Protein AF-A0A7C3UZL0-F1 (afdb_monomer)

Sequence (90 aa):
MGFVPIKDVIRGVVSSLGVDIDELELRRCLEEVMGEFRGRVRIRGIKEGTLFLDVESPVFASEVRLRKEEILAEMERRIGRRMVKEILCI

Radius of gyration: 14.74 Å; Cα contacts (8 Å, |Δi|>4): 93; chains: 1; bounding box: 49×30×26 Å

Foldseek 3Di:
DDDDPVVVVCCVVCVVVVHHPLNVVLQVLCCVVVPVCVPQWDFPDADPQETEIEGNDVVVVVVCVVCVVVSVVSSCVRSHPDNHPYYDYD

Nearest PDB structures (foldseek):
  7ykm-assembly1_A  TM=8.087E-01  e=2.714E-03  Deinococcus radiodurans
  8a3v-assembly1_C  TM=7.042E-01  e=6.023E-03  Vibrio cholerae
  2z51-assembly1_A-2  TM=6.022E-01  e=6.586E-02  unclassified
  4tps-assembly1_B  TM=7.214E-01  e=3.467E-01  Bacillus subtilis subsp. subtilis str. 168
  2d27-assembly1_A  TM=3.922E-01  e=2.085E+00  Xanthomonas campestris

pLDDT: mean 71.57, std 9.81, range [40.5, 84.62]

Solvent-accessible surface area (backbone atoms only — not comparable to full-atom values): 5324 Å² total; per-residue (Å²): 138,83,85,74,59,66,69,59,54,49,49,54,52,36,52,72,71,74,40,54,68,69,56,54,53,48,50,54,52,49,47,61,76,48,49,91,46,63,85,49,54,42,81,76,48,74,55,99,27,31,34,35,31,41,43,82,42,74,68,56,45,49,51,50,58,74,43,38,67,60,51,44,51,53,47,31,70,75,78,38,89,73,67,62,80,43,81,45,73,89

Structure (mmCIF, N/CA/C/O backbone):
data_AF-A0A7C3UZL0-F1
#
_entry.id   AF-A0A7C3UZL0-F1
#
loop_
_atom_site.group_PDB
_atom_site.id
_atom_site.type_symbol
_atom_site.label_atom_id
_atom_site.label_alt_id
_atom_site.label_comp_id
_atom_site.label_asym_id
_atom_site.label_entity_id
_atom_site.label_seq_id
_atom_site.pdbx_PDB_ins_code
_atom_site.Cartn_x
_atom_site.Cartn_y
_atom_site.Cartn_z
_atom_site.occupancy
_atom_site.B_iso_or_equiv
_atom_site.auth_seq_id
_atom_site.auth_comp_id
_atom_site.auth_asym_id
_atom_site.auth_atom_id
_atom_site.pdbx_PDB_model_num
ATOM 1 N N . MET A 1 1 ? -36.156 21.619 0.642 1.00 40.50 1 MET A N 1
ATOM 2 C CA . MET A 1 1 ? -35.053 21.013 -0.135 1.00 40.50 1 MET A CA 1
ATOM 3 C C . MET A 1 1 ? -33.877 20.833 0.806 1.00 40.50 1 MET A C 1
ATOM 5 O O . MET A 1 1 ? -33.314 21.826 1.240 1.00 40.50 1 MET A O 1
ATOM 9 N N . GLY A 1 2 ? -33.606 19.600 1.235 1.00 57.34 2 GLY A N 1
ATOM 10 C CA . GLY A 1 2 ? -32.477 19.307 2.120 1.00 57.34 2 GLY A CA 1
ATOM 11 C C . GLY A 1 2 ? -31.194 19.197 1.304 1.00 57.34 2 GLY A C 1
ATOM 12 O O . GLY A 1 2 ? -31.171 18.483 0.305 1.00 57.34 2 GLY A O 1
ATOM 13 N N . PHE A 1 3 ? -30.150 19.916 1.704 1.00 55.38 3 PHE A N 1
ATOM 14 C CA . PHE A 1 3 ? -28.825 19.772 1.112 1.00 55.38 3 PHE A CA 1
ATOM 15 C C . PHE A 1 3 ? -28.198 18.486 1.647 1.00 55.38 3 PHE A C 1
ATOM 17 O O . PHE A 1 3 ? -27.986 18.352 2.852 1.00 55.38 3 PHE A O 1
ATOM 24 N N . VAL A 1 4 ? -27.931 17.531 0.760 1.00 60.34 4 VAL A N 1
ATOM 25 C CA . VAL A 1 4 ? -27.196 16.316 1.119 1.00 60.34 4 VAL A CA 1
ATOM 26 C C . VAL A 1 4 ? -25.706 16.656 1.079 1.00 60.34 4 VAL A C 1
ATOM 28 O O . VAL A 1 4 ? -25.242 17.187 0.065 1.00 60.34 4 VAL A O 1
ATOM 31 N N . PRO A 1 5 ? -24.939 16.397 2.149 1.00 61.16 5 PRO A N 1
ATOM 32 C CA . PRO A 1 5 ? -23.504 16.624 2.135 1.00 61.16 5 PRO A CA 1
ATOM 33 C C . PRO A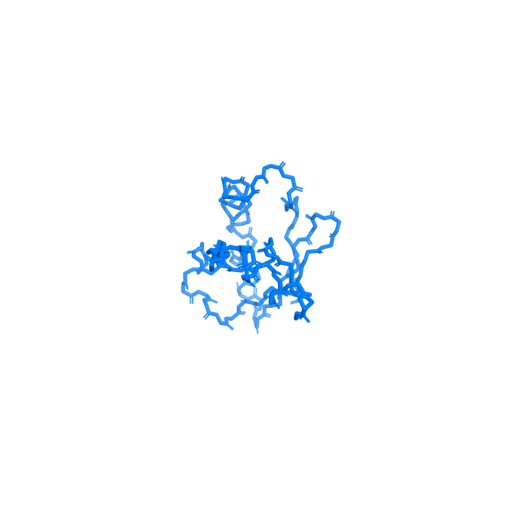 1 5 ? -22.857 15.816 1.010 1.00 61.16 5 PRO A C 1
ATOM 35 O O . PRO A 1 5 ? -23.122 14.625 0.855 1.00 61.16 5 PRO A O 1
ATOM 38 N N . ILE A 1 6 ? -21.967 16.447 0.242 1.00 65.75 6 ILE A N 1
ATOM 39 C CA . ILE A 1 6 ? -21.345 15.804 -0.925 1.00 65.75 6 ILE A CA 1
ATOM 40 C C . ILE A 1 6 ? -20.599 14.514 -0.542 1.00 65.75 6 ILE A C 1
ATOM 42 O O . ILE A 1 6 ? -20.576 13.557 -1.307 1.00 65.75 6 ILE A O 1
ATOM 46 N N . LYS A 1 7 ? -20.071 14.455 0.689 1.00 52.72 7 LYS A N 1
ATOM 47 C CA . LYS A 1 7 ? -19.427 13.271 1.273 1.00 52.72 7 LYS A CA 1
ATOM 48 C C . LYS A 1 7 ? -20.355 12.053 1.352 1.00 52.72 7 LYS A C 1
ATOM 50 O O . LYS A 1 7 ? -19.896 10.934 1.160 1.00 52.72 7 LYS A O 1
ATOM 55 N N . ASP A 1 8 ? -21.644 12.263 1.611 1.00 60.97 8 ASP A N 1
ATOM 56 C CA . ASP A 1 8 ? -22.630 11.189 1.746 1.00 60.97 8 ASP A CA 1
ATOM 57 C C . ASP A 1 8 ? -23.057 10.678 0.364 1.00 60.97 8 ASP A C 1
ATOM 59 O O . ASP A 1 8 ? -23.246 9.478 0.174 1.00 60.97 8 ASP A O 1
ATOM 63 N N . VAL A 1 9 ? -23.086 11.568 -0.635 1.00 67.88 9 VAL A N 1
ATOM 64 C CA . VAL A 1 9 ? -23.288 11.198 -2.044 1.00 67.88 9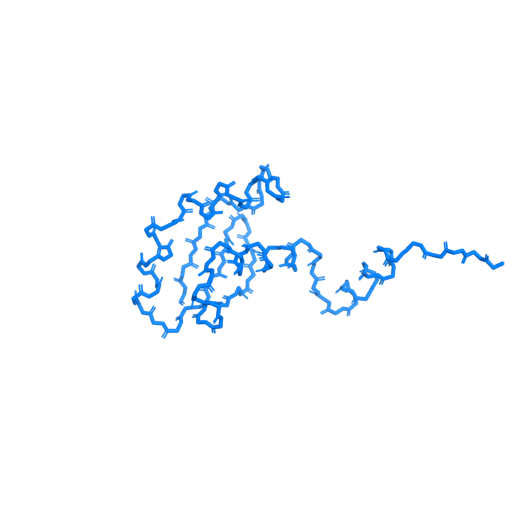 VAL A CA 1
ATOM 65 C C . VAL A 1 9 ? -22.102 10.382 -2.560 1.00 67.88 9 VAL A C 1
ATOM 67 O O . VAL A 1 9 ? -22.291 9.323 -3.155 1.00 67.88 9 VAL A O 1
ATOM 70 N N . ILE A 1 10 ? -20.875 10.830 -2.281 1.00 61.72 10 ILE A N 1
ATOM 71 C CA . ILE A 1 10 ? -19.650 10.133 -2.688 1.00 61.72 10 ILE A CA 1
ATOM 72 C C . ILE A 1 10 ? -19.554 8.769 -1.994 1.00 61.72 10 ILE A C 1
ATOM 74 O O . ILE A 1 10 ? -19.306 7.782 -2.678 1.00 61.72 10 ILE A O 1
ATOM 78 N N . ARG A 1 11 ? -19.842 8.669 -0.685 1.00 58.00 11 ARG A N 1
ATOM 79 C CA . ARG A 1 11 ? -19.938 7.375 0.024 1.00 58.00 11 ARG A CA 1
ATOM 80 C C . ARG A 1 11 ? -20.929 6.429 -0.630 1.00 58.00 11 ARG A C 1
ATOM 82 O O . ARG A 1 11 ? -20.590 5.271 -0.846 1.00 58.00 11 ARG A O 1
ATOM 89 N N . GLY A 1 12 ? -22.126 6.914 -0.953 1.00 58.91 12 GLY A N 1
ATOM 90 C CA . GLY A 1 12 ? -23.156 6.102 -1.595 1.00 58.91 12 GLY A CA 1
ATOM 91 C C . GLY A 1 12 ? -22.710 5.549 -2.949 1.00 58.91 12 GLY A C 1
ATOM 92 O O . GLY A 1 12 ? -22.899 4.366 -3.221 1.00 58.91 12 GLY A O 1
ATOM 93 N N . VAL A 1 13 ? -22.069 6.377 -3.777 1.00 61.66 13 VAL A N 1
ATOM 94 C CA . VAL A 1 13 ? -21.588 5.981 -5.112 1.00 61.66 13 VAL A CA 1
ATOM 95 C C . VAL A 1 13 ? -20.392 5.032 -5.024 1.00 61.66 13 VAL A C 1
ATOM 97 O O . VAL A 1 13 ? -20.373 4.013 -5.706 1.00 61.66 13 VAL A O 1
ATOM 100 N N . VAL A 1 14 ? -19.421 5.333 -4.161 1.00 59.75 14 VAL A N 1
ATOM 101 C CA . VAL A 1 14 ? -18.195 4.541 -3.975 1.00 59.75 14 VAL A CA 1
ATOM 102 C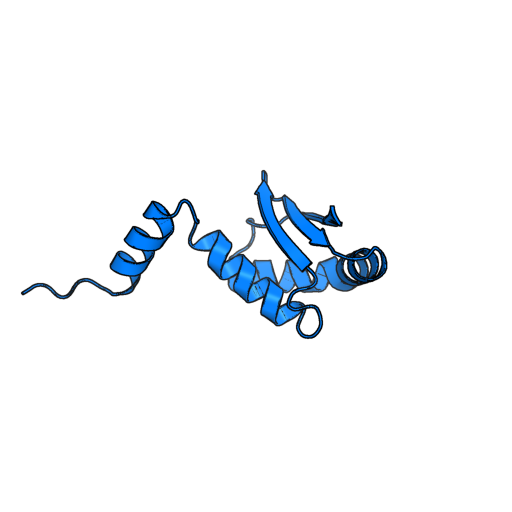 C . VAL A 1 14 ? -18.537 3.155 -3.417 1.00 59.75 14 VAL A C 1
ATOM 104 O O . VAL A 1 14 ? -18.151 2.145 -4.002 1.00 59.75 14 VAL A O 1
ATOM 107 N N . SER A 1 15 ? -19.409 3.099 -2.406 1.00 54.12 15 SER A N 1
ATOM 108 C CA . SER A 1 15 ? -19.901 1.840 -1.837 1.00 54.12 15 SER A CA 1
ATOM 109 C C . SER A 1 15 ? -20.749 1.031 -2.834 1.00 54.12 15 SER A C 1
ATOM 111 O O . SER A 1 15 ? -20.629 -0.191 -2.888 1.00 54.12 15 SER A O 1
ATOM 113 N N . SER A 1 16 ? -21.534 1.690 -3.699 1.00 56.44 16 SER A N 1
ATOM 114 C CA . SER A 1 16 ? -22.293 1.016 -4.774 1.00 56.44 16 SER A CA 1
ATOM 115 C C . SER A 1 16 ? -21.406 0.453 -5.892 1.00 56.44 16 SER A C 1
ATOM 117 O O . SER A 1 16 ? -21.828 -0.452 -6.607 1.00 56.44 16 SER A O 1
ATOM 119 N N . LEU A 1 17 ? -20.182 0.966 -6.043 1.00 57.69 17 LEU A N 1
ATOM 120 C CA . LEU A 1 17 ? -19.168 0.450 -6.970 1.00 57.69 17 LEU A CA 1
ATOM 121 C C . LEU A 1 17 ? -18.318 -0.673 -6.351 1.00 57.69 17 LEU A C 1
ATOM 123 O O . LEU A 1 17 ? -17.431 -1.197 -7.020 1.00 57.69 17 LEU A O 1
ATOM 127 N N . GLY A 1 18 ? -18.579 -1.049 -5.092 1.00 55.09 18 GLY A N 1
ATOM 128 C CA . GLY A 1 18 ? -17.792 -2.043 -4.358 1.00 55.09 18 GLY A CA 1
ATOM 129 C C . GLY A 1 18 ? -16.395 -1.555 -3.970 1.00 55.09 18 GLY A C 1
ATOM 130 O O . GLY A 1 18 ? -15.556 -2.364 -3.589 1.00 55.09 18 GLY A O 1
ATOM 131 N N . VAL A 1 19 ? -16.146 -0.249 -4.078 1.00 56.44 19 VAL A N 1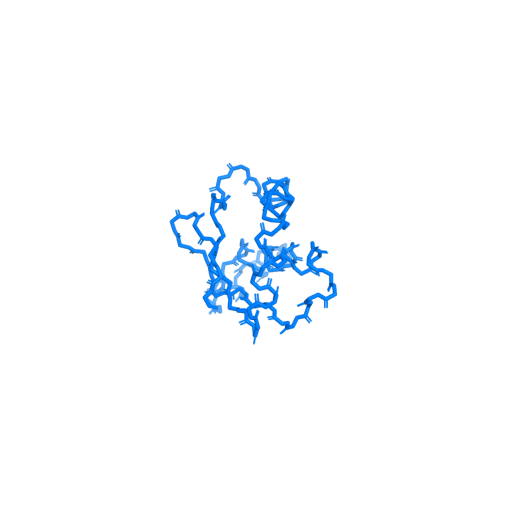
ATOM 132 C CA . VAL A 1 19 ? -14.886 0.384 -3.696 1.00 56.44 19 VAL A CA 1
ATOM 133 C C . VAL A 1 19 ? -15.082 0.960 -2.301 1.00 56.44 19 VAL A C 1
ATOM 135 O O . VAL A 1 19 ? -16.070 1.647 -2.044 1.00 56.44 19 VAL A O 1
ATOM 138 N N . ASP A 1 20 ? -14.177 0.665 -1.377 1.00 62.59 20 ASP A N 1
ATOM 139 C CA . ASP A 1 20 ? -14.198 1.298 -0.062 1.00 62.59 20 ASP A CA 1
ATOM 140 C C . ASP A 1 20 ? -13.543 2.690 -0.154 1.00 62.59 20 ASP A C 1
ATOM 142 O O . ASP A 1 20 ? -12.570 2.876 -0.890 1.00 62.59 20 ASP A O 1
ATOM 146 N N . ILE A 1 21 ? -14.080 3.698 0.546 1.00 60.78 21 ILE A N 1
ATOM 147 C CA . ILE A 1 21 ? -13.483 5.04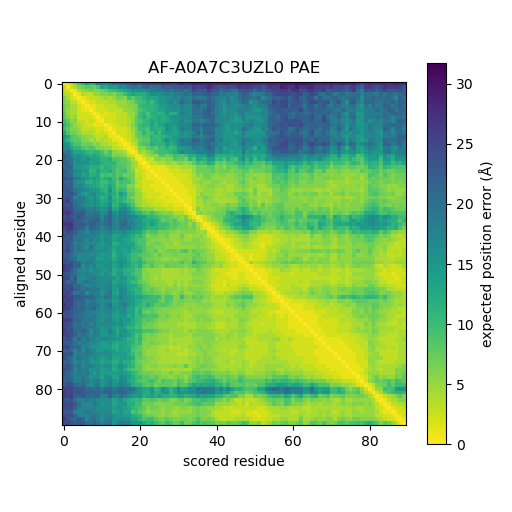8 0.541 1.00 60.78 21 ILE A CA 1
ATOM 148 C C . ILE A 1 21 ? -12.043 4.996 1.037 1.00 60.78 21 ILE A C 1
ATOM 150 O O . ILE A 1 21 ? -11.188 5.697 0.487 1.00 60.78 21 ILE A O 1
ATOM 154 N N . ASP A 1 22 ? -11.776 4.131 2.011 1.00 65.50 22 ASP A N 1
ATOM 155 C CA . ASP A 1 22 ? -10.443 3.939 2.545 1.00 65.50 22 ASP A CA 1
ATOM 156 C C . ASP A 1 22 ? -9.480 3.420 1.462 1.00 65.50 22 ASP A C 1
ATOM 158 O O . ASP A 1 22 ? -8.323 3.830 1.427 1.00 65.50 22 ASP A O 1
ATOM 162 N N . GLU A 1 23 ? -9.949 2.602 0.508 1.00 63.84 23 GLU A N 1
ATOM 163 C CA . GLU A 1 23 ? -9.144 2.101 -0.620 1.00 63.84 23 GLU A CA 1
ATOM 164 C C . GLU A 1 23 ? -8.804 3.208 -1.632 1.00 63.84 23 GLU A C 1
ATOM 166 O O . GLU A 1 23 ? -7.693 3.264 -2.171 1.00 63.84 23 GLU A O 1
ATOM 171 N N . LEU A 1 24 ? -9.740 4.129 -1.868 1.00 68.94 24 LEU A N 1
ATOM 172 C CA . LEU A 1 24 ? -9.551 5.243 -2.794 1.00 68.94 24 LEU A CA 1
ATOM 173 C C . LEU A 1 24 ? -8.572 6.287 -2.232 1.00 68.94 24 LEU A C 1
ATOM 175 O O . LEU A 1 24 ? -7.709 6.788 -2.961 1.00 68.94 24 LEU A O 1
ATOM 179 N N . GLU A 1 25 ? -8.668 6.584 -0.933 1.00 72.00 25 GLU A N 1
ATOM 180 C CA . GLU A 1 25 ? -7.693 7.427 -0.229 1.00 72.00 25 GLU A CA 1
ATOM 181 C C . GLU A 1 25 ? -6.316 6.764 -0.176 1.00 72.00 25 GLU A C 1
ATOM 183 O O . GLU A 1 25 ? -5.302 7.426 -0.415 1.00 72.00 25 GLU A O 1
ATOM 188 N N . LEU A 1 26 ? -6.272 5.445 0.029 1.00 71.06 26 LEU A N 1
ATOM 189 C CA . LEU A 1 26 ? -5.045 4.659 -0.050 1.00 71.06 26 LEU A CA 1
ATOM 190 C C . LEU A 1 26 ? -4.360 4.782 -1.400 1.00 71.06 26 LEU A C 1
ATOM 192 O O . LEU A 1 26 ? -3.153 5.013 -1.469 1.00 71.06 26 LEU A O 1
ATOM 196 N N . ARG A 1 27 ? -5.135 4.641 -2.476 1.00 71.94 27 ARG A N 1
ATOM 197 C CA . ARG A 1 27 ? -4.639 4.767 -3.842 1.00 71.94 27 ARG A CA 1
ATOM 198 C C . ARG A 1 27 ? -4.041 6.133 -4.085 1.00 71.94 27 ARG A C 1
ATOM 200 O O . ARG A 1 27 ? -2.914 6.226 -4.562 1.00 71.94 27 ARG A O 1
ATOM 207 N N . ARG A 1 28 ? -4.752 7.181 -3.685 1.00 74.81 28 ARG A N 1
ATOM 208 C CA . ARG A 1 28 ? -4.274 8.550 -3.834 1.00 74.81 28 ARG A CA 1
ATOM 209 C C . ARG A 1 28 ? -3.001 8.806 -3.021 1.00 74.81 28 ARG A C 1
ATOM 211 O O . ARG A 1 28 ? -2.056 9.383 -3.551 1.00 74.81 28 ARG A O 1
ATOM 218 N N . CYS A 1 29 ? -2.944 8.322 -1.780 1.00 75.31 29 CYS A N 1
ATOM 219 C CA . CYS A 1 29 ? -1.761 8.405 -0.926 1.00 75.31 29 CYS A CA 1
ATOM 220 C C . CYS A 1 29 ? -0.558 7.698 -1.562 1.00 75.31 29 CYS A C 1
ATOM 222 O O . CYS A 1 29 ? 0.526 8.274 -1.649 1.00 75.31 29 CYS A O 1
ATOM 224 N N . LEU A 1 30 ? -0.749 6.470 -2.045 1.00 73.50 30 LEU A N 1
ATOM 225 C CA . LEU A 1 30 ? 0.311 5.703 -2.685 1.00 73.50 30 LEU A CA 1
ATOM 226 C C . LEU A 1 30 ? 0.803 6.401 -3.959 1.00 73.50 30 LEU A C 1
ATOM 228 O O . LEU A 1 30 ? 2.005 6.529 -4.161 1.00 73.50 30 LEU A O 1
ATOM 232 N N . GLU A 1 31 ? -0.110 6.915 -4.786 1.00 74.69 31 GLU A N 1
ATOM 233 C CA . GLU A 1 31 ? 0.226 7.675 -5.994 1.00 74.69 31 GLU A CA 1
ATOM 234 C C . GLU A 1 31 ? 0.976 8.983 -5.701 1.00 74.69 31 GLU A C 1
ATOM 236 O O . GLU A 1 31 ? 1.720 9.461 -6.556 1.00 74.69 31 GLU A O 1
ATOM 241 N N . GLU A 1 32 ? 0.778 9.598 -4.536 1.00 75.00 32 GLU A N 1
ATOM 242 C CA . GLU A 1 32 ? 1.543 10.771 -4.102 1.00 75.00 32 GLU A CA 1
ATOM 243 C C . GLU A 1 32 ? 2.946 10.395 -3.614 1.00 75.00 32 GLU A C 1
ATOM 245 O O . GLU A 1 32 ? 3.913 11.028 -4.029 1.00 75.00 32 GLU A O 1
ATOM 250 N N . VAL A 1 33 ? 3.079 9.346 -2.795 1.00 73.50 33 VAL A N 1
ATOM 251 C CA . VAL A 1 33 ? 4.388 8.893 -2.281 1.00 73.50 33 VAL A CA 1
ATOM 252 C C . VAL A 1 33 ? 5.266 8.344 -3.404 1.00 73.50 33 VAL A C 1
ATOM 254 O O . VAL A 1 33 ? 6.472 8.594 -3.460 1.00 73.50 33 VAL A O 1
ATOM 257 N N . MET A 1 34 ? 4.654 7.605 -4.325 1.00 71.56 34 MET A N 1
ATOM 258 C CA . MET A 1 34 ? 5.350 6.912 -5.403 1.00 71.56 34 MET A CA 1
ATOM 259 C C . MET A 1 34 ? 5.667 7.821 -6.590 1.00 71.56 34 MET A C 1
ATOM 261 O O . MET A 1 34 ? 6.482 7.433 -7.418 1.00 71.56 34 MET A O 1
ATOM 265 N N . GLY A 1 35 ? 5.062 9.011 -6.681 1.00 71.81 35 GLY A N 1
ATOM 266 C CA . GLY A 1 35 ? 5.398 10.042 -7.668 1.00 71.81 35 GLY A CA 1
ATOM 267 C C . GLY A 1 35 ? 5.582 9.509 -9.096 1.00 71.81 35 GLY A C 1
ATOM 268 O O . GLY A 1 35 ? 4.611 9.236 -9.800 1.00 71.81 35 GLY A O 1
ATOM 269 N N . GLU A 1 36 ? 6.841 9.358 -9.514 1.00 63.97 36 GLU A N 1
ATOM 270 C CA . GLU A 1 36 ? 7.278 8.915 -10.849 1.00 63.97 36 GLU A CA 1
ATOM 271 C C . GLU A 1 36 ? 6.867 7.476 -11.223 1.00 63.97 36 GLU A C 1
ATOM 273 O O . GLU A 1 36 ? 6.856 7.131 -12.404 1.00 63.97 36 GLU A O 1
ATOM 278 N N . PHE A 1 37 ? 6.463 6.642 -10.259 1.00 64.31 37 PHE A N 1
ATOM 279 C CA . PHE A 1 37 ? 5.974 5.277 -10.522 1.00 64.31 37 PHE A CA 1
ATOM 280 C C . PHE A 1 37 ? 4.469 5.201 -10.805 1.00 64.31 37 PHE A C 1
ATOM 282 O O . PHE A 1 37 ? 3.922 4.101 -10.949 1.00 64.31 37 PHE A O 1
ATOM 289 N N . ARG A 1 38 ? 3.783 6.349 -10.896 1.00 63.56 38 ARG A N 1
ATOM 290 C CA . ARG A 1 38 ? 2.362 6.423 -11.262 1.00 63.56 38 ARG A CA 1
ATOM 291 C C . ARG A 1 38 ? 2.090 5.629 -12.542 1.00 63.56 38 ARG A C 1
ATOM 293 O O . ARG A 1 38 ? 2.662 5.893 -13.594 1.00 63.56 38 ARG A O 1
ATOM 300 N N . GLY A 1 39 ? 1.208 4.639 -12.431 1.00 64.38 39 GLY A N 1
ATOM 301 C CA . GLY A 1 39 ? 0.801 3.758 -13.530 1.00 64.38 39 GLY A CA 1
ATOM 302 C C . GLY A 1 39 ? 1.544 2.421 -13.611 1.00 64.38 39 GLY A C 1
ATOM 303 O O . GLY A 1 39 ? 0.973 1.480 -14.157 1.00 64.38 39 GLY A O 1
ATOM 304 N N . ARG A 1 40 ? 2.740 2.308 -13.014 1.00 74.06 40 ARG A N 1
ATOM 305 C CA . ARG A 1 40 ? 3.559 1.074 -13.016 1.00 74.06 40 ARG A CA 1
ATOM 306 C C . ARG A 1 40 ? 3.365 0.201 -11.782 1.00 74.06 40 ARG A C 1
ATOM 308 O O . ARG A 1 40 ? 3.803 -0.948 -11.755 1.00 74.06 40 ARG A O 1
ATOM 315 N N . VAL A 1 41 ? 2.721 0.766 -10.763 1.00 73.25 41 VAL A N 1
ATOM 316 C CA . VAL A 1 41 ? 2.315 0.067 -9.547 1.00 73.25 41 VAL A CA 1
ATOM 317 C C . VAL A 1 41 ? 0.827 0.282 -9.341 1.00 73.25 41 VAL A C 1
ATOM 319 O O . VAL A 1 41 ? 0.355 1.421 -9.300 1.00 73.25 41 VAL A O 1
ATOM 322 N N . ARG A 1 42 ? 0.074 -0.812 -9.243 1.00 75.81 42 ARG A N 1
ATOM 323 C CA . ARG A 1 42 ? -1.376 -0.792 -9.041 1.00 75.81 42 ARG A CA 1
ATOM 324 C C . ARG A 1 42 ? -1.713 -1.437 -7.712 1.00 75.81 42 ARG A C 1
ATOM 326 O O . ARG A 1 42 ? -1.207 -2.500 -7.383 1.00 75.81 42 ARG A O 1
ATOM 333 N N . ILE A 1 43 ? -2.604 -0.814 -6.952 1.00 76.31 43 ILE A N 1
ATOM 334 C CA . ILE A 1 43 ? -3.139 -1.438 -5.744 1.00 76.31 43 ILE A CA 1
ATOM 335 C C . ILE A 1 43 ? -4.117 -2.529 -6.169 1.00 76.31 43 ILE A C 1
ATOM 337 O O . ILE A 1 43 ? -5.080 -2.260 -6.885 1.00 76.31 43 ILE A O 1
ATOM 341 N N . ARG A 1 44 ? -3.856 -3.758 -5.724 1.00 78.00 44 ARG A N 1
ATOM 342 C CA . ARG A 1 44 ? -4.781 -4.893 -5.839 1.00 78.00 44 ARG A CA 1
ATOM 343 C C . ARG A 1 44 ? -5.838 -4.880 -4.739 1.00 78.00 44 ARG A C 1
ATOM 345 O O . ARG A 1 44 ? -6.920 -5.413 -4.950 1.00 78.00 44 ARG A O 1
ATOM 352 N N . GLY A 1 45 ? -5.494 -4.313 -3.585 1.00 72.12 45 GLY A N 1
ATOM 353 C CA . GLY A 1 45 ? -6.360 -4.165 -2.420 1.00 72.12 45 GLY A CA 1
ATOM 354 C C . GLY A 1 45 ? -5.580 -4.342 -1.119 1.00 72.12 45 GLY A C 1
ATOM 355 O O . GLY A 1 45 ? -4.365 -4.566 -1.125 1.00 72.12 45 GLY A O 1
ATOM 356 N N . ILE A 1 46 ? -6.290 -4.269 0.005 1.00 76.00 46 ILE A N 1
ATOM 357 C CA . ILE A 1 46 ? -5.749 -4.588 1.330 1.00 76.00 46 ILE A CA 1
ATOM 358 C C . ILE A 1 46 ? -6.458 -5.816 1.879 1.00 76.00 46 ILE A C 1
ATOM 360 O O . ILE A 1 46 ? -7.684 -5.899 1.856 1.00 76.00 46 ILE A O 1
ATOM 364 N N . LYS A 1 47 ? -5.693 -6.748 2.446 1.00 74.56 47 LYS A N 1
ATOM 365 C CA . LYS A 1 47 ? -6.244 -7.894 3.172 1.00 74.56 47 LYS A CA 1
ATOM 366 C C . LYS A 1 47 ? -5.475 -8.111 4.468 1.00 74.56 47 LYS A C 1
ATOM 368 O O . LYS A 1 47 ? -4.253 -8.198 4.454 1.00 74.56 47 LYS A O 1
ATOM 373 N N . GLU A 1 48 ? -6.196 -8.164 5.591 1.00 78.19 48 GLU A N 1
ATOM 374 C CA . GLU A 1 48 ? -5.640 -8.425 6.935 1.00 78.19 48 GLU A CA 1
ATOM 375 C C . GLU A 1 48 ? -4.496 -7.471 7.347 1.00 78.19 48 GLU A C 1
ATOM 377 O O . GLU A 1 48 ? -3.595 -7.825 8.105 1.00 78.19 48 GLU A O 1
ATOM 382 N N . GLY A 1 49 ? -4.537 -6.225 6.860 1.00 76.12 49 GLY A N 1
ATOM 383 C CA . GLY A 1 49 ? -3.488 -5.229 7.089 1.00 76.12 49 GLY A CA 1
ATOM 384 C C . GLY A 1 49 ? -2.293 -5.346 6.140 1.00 76.12 49 GLY A C 1
ATOM 385 O O . GLY A 1 49 ? -1.303 -4.651 6.330 1.00 76.12 49 GLY A O 1
ATOM 386 N N . THR A 1 50 ? -2.362 -6.196 5.120 1.00 81.75 50 THR A N 1
ATOM 387 C CA . THR A 1 50 ? -1.341 -6.290 4.075 1.00 81.75 50 THR A CA 1
ATOM 388 C C . THR A 1 50 ? -1.839 -5.610 2.812 1.00 81.75 50 THR A C 1
ATOM 390 O O . THR A 1 50 ? -2.892 -5.969 2.285 1.00 81.75 50 THR A O 1
ATOM 393 N N . LEU A 1 51 ? -1.088 -4.623 2.333 1.00 82.00 51 LEU A N 1
ATOM 394 C CA . LEU A 1 51 ? -1.318 -3.962 1.060 1.00 82.00 51 LEU A CA 1
ATOM 395 C C . LEU A 1 51 ? -0.695 -4.790 -0.060 1.00 82.00 51 LEU A C 1
ATOM 397 O O . LEU A 1 51 ? 0.515 -5.020 -0.065 1.00 82.00 51 LEU A O 1
ATOM 401 N N . PHE A 1 52 ? -1.518 -5.197 -1.018 1.00 83.00 52 PHE A N 1
ATOM 402 C CA . PHE A 1 52 ? -1.070 -5.919 -2.200 1.00 83.00 52 PHE A CA 1
ATOM 403 C C . PHE A 1 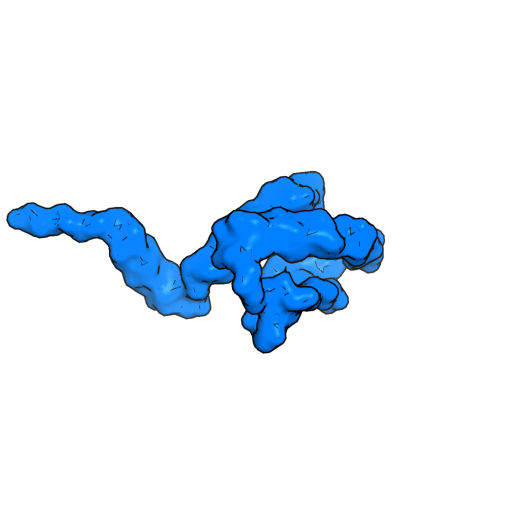52 ? -0.904 -4.947 -3.360 1.00 83.00 52 PHE A C 1
ATOM 405 O O . PHE A 1 52 ? -1.844 -4.246 -3.750 1.00 83.00 52 PHE A O 1
ATOM 412 N N . LEU A 1 53 ? 0.303 -4.922 -3.909 1.00 83.88 53 LEU A N 1
ATOM 413 C CA . LEU A 1 53 ? 0.696 -4.092 -5.034 1.00 83.88 53 LEU A CA 1
ATOM 414 C C . LEU A 1 53 ? 1.054 -4.990 -6.211 1.00 83.88 53 LEU A C 1
ATOM 416 O O . LEU A 1 53 ? 1.864 -5.896 -6.072 1.00 83.88 53 LEU A O 1
ATOM 420 N N . ASP A 1 54 ? 0.448 -4.721 -7.354 1.00 84.50 54 ASP A N 1
ATOM 421 C CA . ASP A 1 54 ? 0.777 -5.307 -8.647 1.00 84.50 54 ASP A CA 1
ATOM 422 C C . ASP A 1 54 ? 1.820 -4.396 -9.306 1.00 84.50 54 ASP A C 1
ATOM 424 O O . ASP A 1 54 ? 1.576 -3.196 -9.489 1.00 84.50 54 ASP A O 1
ATOM 428 N N . VAL A 1 55 ? 3.010 -4.931 -9.564 1.00 83.56 55 VAL A N 1
ATOM 429 C CA . VAL A 1 55 ? 4.171 -4.182 -10.062 1.00 83.56 55 VAL A CA 1
ATOM 430 C C . VAL A 1 55 ? 4.572 -4.694 -11.439 1.00 83.56 55 VAL A C 1
ATOM 432 O O . VAL A 1 55 ? 4.873 -5.866 -11.620 1.00 83.56 55 VAL A O 1
ATOM 435 N N . GLU A 1 56 ? 4.676 -3.794 -12.418 1.00 80.25 56 GLU A N 1
ATOM 436 C CA . GLU A 1 56 ? 4.988 -4.184 -13.803 1.00 80.25 56 GLU A CA 1
ATOM 437 C C . GLU A 1 56 ? 6.430 -4.698 -14.002 1.00 80.25 56 GLU A C 1
ATOM 439 O O . GLU A 1 56 ? 6.735 -5.306 -15.027 1.00 80.25 56 GLU A O 1
ATOM 444 N N . SER A 1 57 ? 7.347 -4.441 -13.059 1.00 80.62 57 SER A N 1
ATOM 445 C CA . SER A 1 57 ? 8.744 -4.881 -13.154 1.00 80.62 57 SER A CA 1
ATOM 446 C C . SER A 1 57 ? 9.382 -5.120 -11.779 1.00 80.62 57 SER A C 1
ATOM 448 O O . SER A 1 57 ? 9.130 -4.358 -10.838 1.00 80.62 57 SER A O 1
ATOM 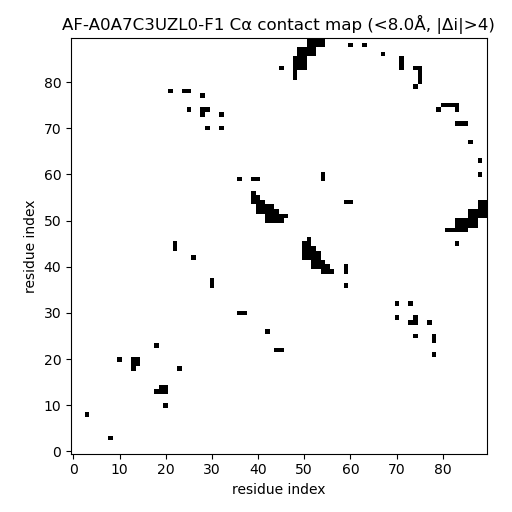450 N N . PRO A 1 58 ? 10.286 -6.114 -11.660 1.00 79.00 58 PRO A N 1
ATOM 451 C CA . PRO A 1 58 ? 11.024 -6.402 -10.426 1.00 79.00 58 PRO A CA 1
ATOM 452 C C . PRO A 1 58 ? 11.912 -5.242 -9.946 1.00 79.00 58 PRO A C 1
ATOM 454 O O . PRO A 1 58 ? 12.242 -5.165 -8.759 1.00 79.00 58 PRO A O 1
ATOM 457 N N . VAL A 1 59 ? 12.276 -4.312 -10.837 1.00 80.12 59 VAL A N 1
ATOM 458 C CA . VAL A 1 59 ? 12.988 -3.077 -10.463 1.00 80.12 59 VAL A CA 1
ATOM 459 C C . VAL A 1 59 ? 12.110 -2.219 -9.547 1.00 80.12 59 VAL A C 1
ATOM 461 O O . VAL A 1 59 ? 12.551 -1.823 -8.470 1.00 80.12 59 VAL A O 1
ATOM 464 N N . PHE A 1 60 ? 10.832 -2.043 -9.895 1.00 76.19 60 PHE A N 1
ATOM 465 C CA . PHE A 1 60 ? 9.884 -1.285 -9.074 1.00 76.19 60 PHE A CA 1
ATOM 466 C C . PHE A 1 60 ? 9.543 -2.013 -7.778 1.00 76.19 60 PHE A C 1
ATOM 468 O O . PHE A 1 60 ? 9.424 -1.375 -6.738 1.00 76.19 60 PHE A O 1
ATOM 475 N N . ALA A 1 61 ? 9.466 -3.347 -7.799 1.00 81.44 61 ALA A N 1
ATOM 476 C CA . ALA A 1 61 ? 9.319 -4.133 -6.572 1.00 81.44 61 ALA A CA 1
ATOM 477 C C . ALA A 1 61 ? 10.468 -3.864 -5.580 1.00 81.44 61 ALA A C 1
ATOM 479 O O . ALA A 1 61 ? 10.263 -3.816 -4.365 1.00 81.44 61 ALA A O 1
ATOM 480 N N . SER A 1 62 ? 11.682 -3.665 -6.101 1.00 83.19 62 SER A N 1
ATOM 481 C CA . SER A 1 62 ? 12.866 -3.368 -5.294 1.00 83.19 62 SER A CA 1
ATOM 482 C C . SER A 1 62 ? 12.831 -1.941 -4.742 1.00 83.19 62 SER A C 1
ATOM 484 O O . SER A 1 62 ? 13.117 -1.747 -3.564 1.00 83.19 62 SER A O 1
ATOM 486 N N . GLU A 1 63 ? 12.403 -0.953 -5.530 1.00 78.38 63 GLU A N 1
ATOM 487 C CA . GLU A 1 63 ? 12.222 0.428 -5.054 1.00 78.38 63 GLU A CA 1
ATOM 488 C C . GLU A 1 63 ? 11.101 0.566 -4.022 1.00 78.38 63 GLU A C 1
ATOM 490 O O . GLU A 1 63 ? 11.283 1.228 -3.000 1.00 78.38 63 GLU A O 1
ATOM 495 N N . VAL A 1 64 ? 9.972 -0.117 -4.228 1.00 80.81 64 VAL A N 1
ATOM 496 C CA . VAL A 1 64 ? 8.881 -0.184 -3.246 1.00 80.81 64 VAL A CA 1
ATOM 497 C C . VAL A 1 64 ? 9.374 -0.798 -1.940 1.00 80.81 64 VAL A C 1
ATOM 499 O O . VAL A 1 64 ? 9.029 -0.312 -0.865 1.00 80.81 64 VAL A O 1
ATOM 502 N N . ARG A 1 65 ? 10.219 -1.835 -2.004 1.00 83.19 65 ARG A N 1
ATOM 503 C CA . ARG A 1 65 ? 10.859 -2.399 -0.808 1.00 83.19 65 ARG A CA 1
ATOM 504 C C . ARG A 1 65 ? 11.805 -1.413 -0.132 1.00 83.19 65 ARG A C 1
ATOM 506 O O . ARG A 1 65 ? 11.764 -1.318 1.090 1.00 83.19 65 ARG A O 1
ATOM 513 N N . LEU A 1 66 ? 12.621 -0.686 -0.894 1.00 84.62 66 LEU A N 1
ATOM 514 C CA . LEU A 1 66 ? 13.550 0.315 -0.355 1.00 84.62 66 LEU A CA 1
ATOM 515 C C . LEU A 1 66 ? 12.812 1.461 0.347 1.00 84.62 66 LEU A C 1
ATOM 517 O O . LEU A 1 66 ? 13.249 1.917 1.397 1.00 84.62 66 LEU A O 1
ATOM 521 N N . ARG A 1 67 ? 11.670 1.890 -0.199 1.00 82.38 67 ARG A N 1
A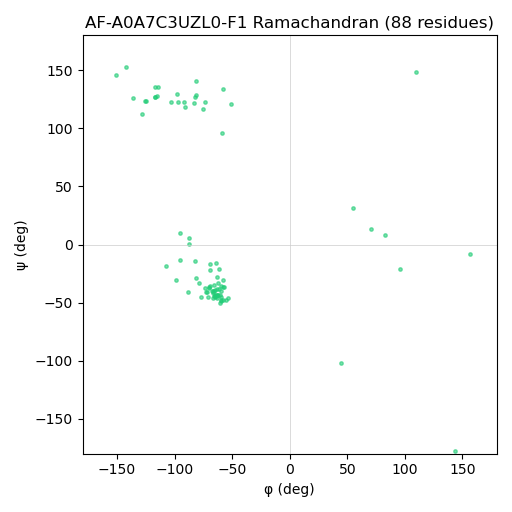TOM 522 C CA . ARG A 1 67 ? 10.838 2.971 0.354 1.00 82.38 67 ARG A CA 1
ATOM 523 C C . ARG A 1 67 ? 9.691 2.469 1.233 1.00 82.38 67 ARG A C 1
ATOM 525 O O . ARG A 1 67 ? 8.829 3.257 1.612 1.00 82.38 67 ARG A O 1
ATOM 532 N N . LYS A 1 68 ? 9.668 1.178 1.588 1.00 83.25 68 LYS A N 1
ATOM 533 C CA . LYS A 1 68 ? 8.568 0.545 2.337 1.00 83.25 68 LYS A CA 1
ATOM 534 C C . LYS A 1 68 ? 8.245 1.295 3.627 1.00 83.25 68 LYS A C 1
ATOM 536 O O . LYS A 1 68 ? 7.075 1.519 3.913 1.00 83.25 68 LYS A O 1
ATOM 541 N N . GLU A 1 69 ? 9.262 1.666 4.399 1.00 82.75 69 GLU A N 1
ATOM 542 C CA . GLU A 1 69 ? 9.064 2.353 5.681 1.00 82.75 69 GLU A CA 1
ATOM 543 C C . GLU A 1 69 ? 8.485 3.760 5.504 1.00 82.75 69 GLU A C 1
ATOM 545 O O . GLU A 1 69 ? 7.581 4.142 6.239 1.00 82.75 69 GLU A O 1
ATOM 550 N N . GLU A 1 70 ? 8.939 4.502 4.492 1.00 82.94 70 GLU A N 1
ATOM 551 C CA . GLU A 1 70 ? 8.409 5.829 4.159 1.00 82.94 70 GLU A CA 1
ATOM 552 C C . GLU A 1 70 ? 6.949 5.748 3.699 1.00 82.94 70 GLU A C 1
ATOM 554 O O . GLU A 1 70 ? 6.105 6.515 4.161 1.00 82.94 70 GLU A O 1
ATOM 559 N N . ILE A 1 71 ? 6.637 4.772 2.839 1.00 80.06 71 ILE A N 1
ATOM 560 C CA . ILE A 1 71 ? 5.275 4.517 2.365 1.00 80.06 71 ILE A CA 1
ATOM 561 C C . ILE A 1 71 ? 4.368 4.172 3.550 1.00 80.06 71 ILE A C 1
ATOM 563 O O . ILE A 1 71 ? 3.319 4.789 3.711 1.00 80.06 71 ILE A O 1
ATOM 567 N N . LEU A 1 72 ? 4.776 3.236 4.411 1.00 81.19 72 LEU A N 1
ATOM 568 C CA . LEU A 1 72 ? 4.001 2.862 5.596 1.00 81.19 72 LEU A CA 1
ATOM 569 C C . LEU A 1 72 ? 3.789 4.051 6.540 1.00 81.19 72 LEU A C 1
ATOM 571 O O . LEU A 1 72 ? 2.665 4.274 6.984 1.00 81.19 72 LEU A O 1
ATOM 575 N N . ALA A 1 73 ? 4.831 4.839 6.810 1.00 81.81 73 ALA A N 1
ATOM 576 C CA . ALA A 1 73 ? 4.743 5.998 7.692 1.00 81.81 73 ALA A CA 1
ATOM 577 C C . ALA A 1 73 ? 3.779 7.066 7.152 1.00 81.81 73 ALA A C 1
ATOM 579 O O . ALA A 1 73 ? 2.961 7.599 7.905 1.00 81.81 73 ALA A O 1
ATOM 580 N N . GLU A 1 74 ? 3.830 7.363 5.852 1.00 79.31 74 GLU A N 1
ATOM 581 C CA . GLU A 1 74 ? 2.937 8.353 5.244 1.00 79.31 74 GLU A CA 1
ATOM 582 C C . GLU A 1 74 ? 1.487 7.850 5.187 1.00 79.31 74 GLU A C 1
ATOM 584 O O . GLU A 1 74 ? 0.549 8.613 5.439 1.00 79.31 74 GLU A O 1
ATOM 589 N N . MET A 1 75 ? 1.290 6.552 4.942 1.00 75.81 75 MET A N 1
ATOM 590 C CA . MET A 1 75 ? -0.033 5.925 4.980 1.00 75.81 75 MET A CA 1
ATOM 591 C C . MET A 1 75 ? -0.626 5.929 6.391 1.00 75.81 75 MET A C 1
ATOM 593 O O . MET A 1 75 ? -1.788 6.299 6.564 1.00 75.81 75 MET A O 1
ATOM 597 N N . GLU A 1 76 ? 0.164 5.600 7.417 1.00 77.12 76 GLU A N 1
ATOM 598 C CA . GLU A 1 76 ? -0.270 5.710 8.813 1.00 77.12 76 GLU A CA 1
ATOM 599 C C . GLU A 1 76 ? -0.614 7.152 9.197 1.00 77.12 76 GLU A C 1
ATOM 601 O O . GLU A 1 76 ? -1.577 7.376 9.933 1.00 77.12 76 GLU A O 1
ATOM 606 N N . ARG A 1 77 ? 0.149 8.133 8.699 1.00 77.31 77 ARG A N 1
ATOM 607 C CA . ARG A 1 77 ? -0.074 9.557 8.977 1.00 77.31 77 ARG A CA 1
ATOM 608 C C . ARG A 1 77 ? -1.390 10.063 8.393 1.00 77.31 77 ARG A C 1
ATOM 610 O O . ARG A 1 77 ? -2.057 10.872 9.034 1.00 77.31 77 ARG A O 1
ATOM 617 N N . ARG A 1 78 ? -1.741 9.628 7.181 1.00 71.06 78 ARG A N 1
ATOM 618 C CA . ARG A 1 78 ? -2.914 10.129 6.447 1.00 71.06 78 ARG A CA 1
ATOM 619 C C . ARG A 1 78 ? -4.200 9.372 6.762 1.00 71.06 78 ARG A C 1
ATOM 621 O O . ARG A 1 78 ? -5.241 10.002 6.894 1.00 71.06 78 ARG A O 1
ATOM 628 N N . ILE A 1 79 ? -4.118 8.050 6.884 1.00 68.50 79 ILE A N 1
ATOM 629 C CA . ILE A 1 79 ? -5.290 7.161 6.962 1.00 68.50 79 ILE A CA 1
ATOM 630 C C . ILE A 1 79 ? -5.476 6.612 8.389 1.00 68.50 79 ILE A C 1
ATOM 632 O O . ILE A 1 79 ? -6.567 6.219 8.791 1.00 68.50 79 ILE A O 1
ATOM 636 N N . GLY A 1 80 ? -4.422 6.665 9.208 1.00 63.41 80 GLY A N 1
ATOM 637 C CA . GLY A 1 80 ? -4.444 6.294 10.619 1.00 63.41 80 GLY A CA 1
ATOM 638 C C . GLY A 1 80 ? -3.678 5.005 10.919 1.00 63.41 80 GLY A C 1
ATOM 639 O O . GLY A 1 80 ? -3.618 4.063 10.125 1.00 63.41 80 GLY A O 1
ATOM 640 N N . ARG A 1 81 ? -3.095 4.950 12.125 1.00 54.69 81 ARG A N 1
ATOM 641 C CA . ARG A 1 81 ? -2.383 3.783 12.674 1.00 54.69 81 ARG A CA 1
ATOM 642 C C . ARG A 1 81 ? -3.319 2.577 12.747 1.00 54.69 81 ARG A C 1
ATOM 644 O O . ARG A 1 81 ? -4.048 2.470 13.732 1.00 54.69 81 ARG A O 1
ATOM 651 N N . ARG A 1 82 ? -3.295 1.693 11.737 1.00 56.78 82 ARG A N 1
ATOM 652 C CA . ARG A 1 82 ? -3.643 0.243 11.768 1.00 56.78 82 ARG A CA 1
ATOM 653 C C . ARG A 1 82 ? -4.062 -0.338 10.413 1.00 56.78 82 ARG A C 1
ATOM 655 O O . ARG A 1 82 ? -4.215 -1.557 10.344 1.00 56.78 82 ARG A O 1
ATOM 662 N N . MET A 1 83 ? -4.247 0.472 9.368 1.00 65.50 83 MET A N 1
ATOM 663 C CA . MET A 1 83 ? -4.745 -0.040 8.083 1.00 65.50 83 MET A CA 1
ATOM 664 C C . MET A 1 83 ? -3.718 -0.848 7.286 1.00 65.50 83 MET A C 1
ATOM 666 O O . MET A 1 83 ? -4.086 -1.852 6.683 1.00 65.50 83 MET A O 1
ATOM 670 N N . VAL A 1 84 ? -2.443 -0.452 7.304 1.00 71.19 84 VAL A N 1
ATOM 671 C CA . VAL A 1 84 ? -1.381 -1.134 6.554 1.00 71.19 84 VAL A CA 1
ATOM 672 C C . VAL A 1 84 ? -0.222 -1.451 7.492 1.00 71.19 84 VAL A C 1
ATOM 674 O O . VAL A 1 84 ? 0.448 -0.561 7.997 1.00 71.19 84 VAL A O 1
ATOM 677 N N . LYS A 1 85 ? -0.018 -2.739 7.750 1.00 76.56 85 LYS A N 1
ATOM 678 C CA . LYS A 1 85 ? 1.080 -3.320 8.533 1.00 76.56 85 LYS A CA 1
ATOM 679 C C . LYS A 1 85 ? 2.192 -3.842 7.631 1.00 76.56 85 LYS A C 1
ATOM 681 O O . LYS A 1 85 ? 3.354 -3.866 8.022 1.00 76.56 85 LYS A O 1
ATOM 686 N N . GLU A 1 86 ? 1.828 -4.281 6.431 1.00 80.81 86 GLU A N 1
ATOM 687 C CA . GLU A 1 86 ? 2.750 -4.904 5.494 1.00 80.81 86 GLU A CA 1
ATOM 688 C C . GLU A 1 86 ? 2.439 -4.493 4.054 1.00 80.81 86 GLU A C 1
ATOM 690 O O . GLU A 1 86 ? 1.305 -4.160 3.722 1.00 80.81 86 GLU A O 1
ATOM 695 N N . ILE A 1 87 ? 3.465 -4.512 3.202 1.00 82.81 87 ILE A N 1
ATOM 696 C CA . ILE A 1 87 ? 3.358 -4.257 1.766 1.00 82.81 87 ILE A CA 1
ATOM 697 C C . ILE A 1 87 ? 3.960 -5.460 1.046 1.00 82.81 87 ILE A C 1
ATOM 699 O O . ILE A 1 87 ? 5.129 -5.791 1.269 1.00 82.81 87 ILE A O 1
ATOM 703 N N . LEU A 1 88 ? 3.168 -6.085 0.178 1.00 82.81 88 LEU A N 1
ATOM 704 C CA . LEU A 1 88 ? 3.580 -7.179 -0.692 1.00 82.81 88 LEU A CA 1
ATOM 705 C C . LEU A 1 88 ? 3.457 -6.753 -2.152 1.00 82.81 88 LEU A C 1
ATOM 707 O O . LEU A 1 88 ? 2.404 -6.304 -2.596 1.00 82.81 88 LEU A O 1
ATOM 711 N N . CYS A 1 89 ? 4.554 -6.917 -2.884 1.00 82.00 89 CYS A N 1
ATOM 712 C CA . CYS A 1 89 ? 4.594 -6.784 -4.334 1.00 82.00 89 CYS A CA 1
ATOM 713 C C . CYS A 1 89 ? 4.355 -8.168 -4.945 1.00 82.00 89 CYS A C 1
ATOM 715 O O . CYS A 1 89 ? 5.086 -9.102 -4.599 1.00 82.00 89 CYS A O 1
ATOM 717 N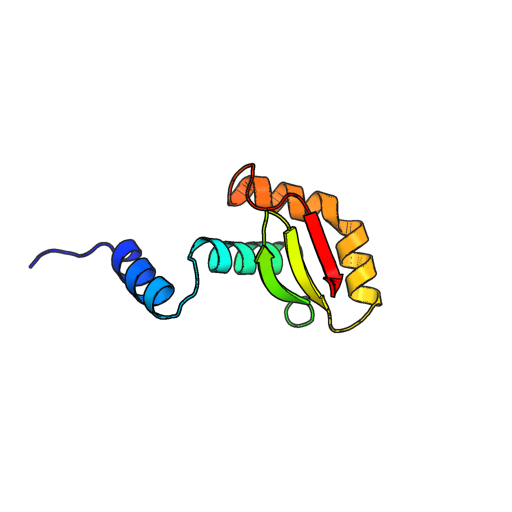 N . ILE A 1 90 ? 3.331 -8.288 -5.788 1.00 75.31 90 ILE A N 1
ATOM 718 C CA . ILE A 1 90 ? 2.990 -9.486 -6.564 1.00 75.31 90 ILE A CA 1
ATOM 719 C C . ILE A 1 90 ? 3.496 -9.294 -7.992 1.00 75.31 90 ILE A C 1
ATOM 721 O O . ILE A 1 90 ? 3.325 -8.166 -8.509 1.00 75.31 90 ILE A O 1
#

Mean predicted aligned error: 9.85 Å

Secondary structure (DSSP, 8-state):
-PPPPHHHHHHHHHHHTT--HHHHHHHHHHHHHSGGGBTTEEEEEEETTEEEEEESSHHHHHHHHHTHHHHHHHHHHHH-TTS-SEEEE-